Protein AF-A0A2N0KYF5-F1 (afdb_monomer)

Solvent-accessible surface area (backbone atoms only — not comparable to full-atom values): 5464 Å² total; per-residue (Å²): 92,70,42,94,59,42,44,51,75,78,49,57,40,68,61,50,36,30,55,48,42,40,49,24,62,76,52,69,73,44,59,45,87,34,70,42,64,61,88,58,61,69,59,36,51,75,70,74,40,84,78,74,89,50,64,70,57,42,51,50,50,38,55,52,33,51,52,52,26,52,45,23,73,72,62,39,73,41,62,43,88,52,98,85,53,74,41,78,68,39,68,36,66,105

Radius of gyration: 13.5 Å; Cα contacts (8 Å, |Δi|>4): 125; chains: 1; bounding box: 30×24×30 Å

Nearest PDB structures (foldseek):
  3c8n-assembly1_B  TM=8.693E-01  e=1.104E-05  Mycobacterium tuberculosis H37Rv
  3c8n-assembly2_C  TM=8.741E-01  e=1.910E-05  Mycobacterium tub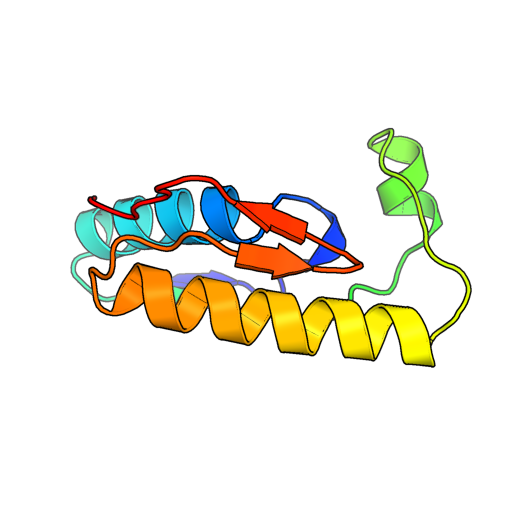erculosis H37Rv
  5lxe-assembly1_A  TM=8.560E-01  e=2.346E-05  Rhodococcus jostii RHA1
  5xkc-assembly1_C  TM=8.816E-01  e=2.648E-03  Bacillus subtilis
  7e36-assembly1_B  TM=8.463E-01  e=4.906E-03  Nocardia tenerifensis

Foldseek 3Di:
DEPPAAALQQDQLLVVLQVQQVVCVVVVNPYDYHYDLDDDPVVCVVVVTDDDPDPVVSVVSVVVSVVVSVCQVVQHQDADDDDNDGDDRGHRDD

Structure (mmCIF, N/CA/C/O backbone):
data_AF-A0A2N0KYF5-F1
#
_entry.id   AF-A0A2N0KYF5-F1
#
loop_
_atom_site.group_PDB
_atom_site.id
_atom_site.type_symbol
_atom_site.label_atom_id
_atom_site.label_alt_id
_atom_site.label_comp_id
_atom_site.label_asym_id
_atom_site.label_entity_id
_atom_site.label_seq_id
_atom_site.pdbx_PDB_ins_code
_atom_site.Cartn_x
_atom_site.Cartn_y
_atom_site.Cartn_z
_atom_site.occupancy
_atom_site.B_iso_or_equiv
_atom_site.auth_seq_id
_atom_site.auth_comp_id
_atom_site.auth_asym_id
_atom_site.auth_atom_id
_atom_site.pdbx_PDB_model_num
ATOM 1 N N . MET A 1 1 ? -18.321 6.553 -0.540 1.00 84.88 1 MET A N 1
ATOM 2 C CA . MET A 1 1 ? -17.236 7.272 -1.254 1.00 84.88 1 MET A CA 1
ATOM 3 C C . MET A 1 1 ? -16.231 6.225 -1.680 1.00 84.88 1 MET A C 1
ATOM 5 O O . MET A 1 1 ? -16.074 5.267 -0.941 1.00 84.88 1 MET A O 1
ATOM 9 N N . GLY A 1 2 ? -15.556 6.369 -2.817 1.00 89.75 2 GLY A N 1
ATOM 10 C CA . GLY A 1 2 ? -14.624 5.334 -3.263 1.00 89.75 2 GLY A CA 1
ATOM 11 C C . GLY A 1 2 ? -13.528 5.858 -4.173 1.00 89.75 2 GLY A C 1
ATOM 12 O O . GLY A 1 2 ? -13.623 6.966 -4.704 1.00 89.75 2 GLY A O 1
ATOM 13 N N . THR A 1 3 ? -12.475 5.063 -4.326 1.00 94.06 3 THR A N 1
ATOM 14 C CA . THR A 1 3 ? -11.332 5.369 -5.194 1.00 94.06 3 THR A CA 1
ATOM 15 C C . THR A 1 3 ? -11.426 4.584 -6.502 1.00 94.06 3 THR A C 1
ATOM 17 O O . THR A 1 3 ? -11.662 3.382 -6.480 1.00 94.06 3 THR A O 1
ATOM 20 N N . LEU A 1 4 ? -11.203 5.234 -7.651 1.00 90.31 4 LEU A N 1
ATOM 21 C CA . LEU A 1 4 ? -11.220 4.593 -8.977 1.00 90.31 4 LEU A CA 1
ATOM 22 C C . LEU A 1 4 ? -10.007 5.035 -9.818 1.00 90.31 4 LEU A C 1
ATOM 24 O O . LEU A 1 4 ? -10.119 5.907 -10.671 1.00 90.31 4 LEU A O 1
ATOM 28 N N . VAL A 1 5 ? -8.800 4.518 -9.595 1.00 91.31 5 VAL A N 1
ATOM 29 C CA . VAL A 1 5 ? -8.330 3.610 -8.531 1.00 91.31 5 VAL A CA 1
ATOM 30 C C . VAL A 1 5 ? -7.046 4.188 -7.925 1.00 91.31 5 VAL A C 1
ATOM 32 O O . VAL A 1 5 ? -6.341 4.949 -8.585 1.00 91.31 5 VAL A O 1
ATOM 35 N N . LEU A 1 6 ? -6.707 3.830 -6.685 1.00 95.50 6 LEU A N 1
ATOM 36 C CA . LEU A 1 6 ? -5.387 4.140 -6.129 1.00 95.50 6 LEU A CA 1
ATOM 37 C C . LEU A 1 6 ? -4.295 3.313 -6.822 1.00 95.50 6 LEU A C 1
ATOM 39 O O . LEU A 1 6 ? -4.512 2.155 -7.176 1.00 95.50 6 LEU A O 1
ATOM 43 N N . CYS A 1 7 ? -3.096 3.878 -6.954 1.00 95.38 7 CYS A N 1
ATOM 44 C CA . CYS A 1 7 ? -1.918 3.150 -7.422 1.00 95.38 7 CYS A CA 1
ATOM 45 C C . CYS A 1 7 ? -1.169 2.535 -6.234 1.00 95.38 7 CYS A C 1
ATOM 47 O O . CYS A 1 7 ? -0.717 3.256 -5.340 1.00 95.38 7 CYS A O 1
ATOM 49 N N . ASN A 1 8 ? -0.985 1.214 -6.251 1.00 95.44 8 ASN A N 1
ATOM 50 C CA . ASN A 1 8 ? -0.285 0.465 -5.203 1.00 95.44 8 ASN A CA 1
ATOM 51 C C . ASN A 1 8 ? 1.145 0.961 -4.941 1.00 95.44 8 ASN A C 1
ATOM 53 O O . ASN A 1 8 ? 1.619 0.931 -3.814 1.00 95.44 8 ASN A O 1
ATOM 57 N N . THR A 1 9 ? 1.836 1.440 -5.973 1.00 93.75 9 THR A N 1
ATOM 58 C CA . THR A 1 9 ? 3.233 1.885 -5.892 1.00 93.75 9 THR A CA 1
ATOM 59 C C . THR A 1 9 ? 3.398 3.318 -5.385 1.00 93.75 9 THR A C 1
ATOM 61 O O . THR A 1 9 ? 4.528 3.769 -5.227 1.00 93.75 9 THR A O 1
ATOM 64 N N . HIS A 1 10 ? 2.310 4.048 -5.105 1.00 94.81 10 HIS A N 1
ATOM 65 C CA . HIS A 1 10 ? 2.421 5.427 -4.617 1.00 94.81 10 HIS A CA 1
ATOM 66 C C . HIS A 1 10 ? 2.834 5.522 -3.151 1.00 94.81 10 HIS A C 1
ATOM 68 O O . HIS A 1 10 ? 3.370 6.545 -2.731 1.00 94.81 10 HIS A O 1
ATOM 74 N N . ARG A 1 11 ? 2.530 4.499 -2.348 1.00 93.81 11 ARG A N 1
ATOM 75 C CA . ARG A 1 11 ? 2.760 4.503 -0.901 1.00 93.81 11 ARG A CA 1
ATOM 76 C C . ARG A 1 11 ? 3.026 3.085 -0.421 1.00 93.81 11 ARG A C 1
ATOM 78 O O . ARG A 1 11 ? 2.599 2.125 -1.053 1.00 93.81 11 ARG A O 1
ATOM 85 N N . SER A 1 12 ? 3.668 2.961 0.739 1.00 94.88 12 SER A N 1
ATOM 86 C CA . SER A 1 12 ? 3.750 1.672 1.431 1.00 94.88 12 SER A CA 1
ATOM 87 C C . SER A 1 12 ? 2.341 1.088 1.647 1.00 94.88 12 SER A C 1
ATOM 89 O O . SER A 1 12 ? 1.418 1.846 1.984 1.00 94.88 12 SER A O 1
ATOM 91 N N . PRO A 1 13 ? 2.149 -0.237 1.498 1.00 96.75 13 P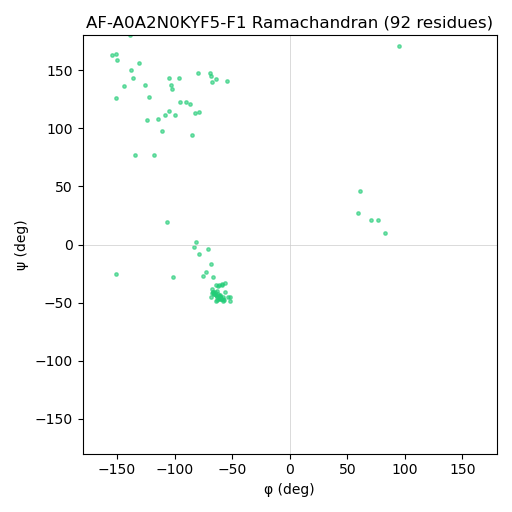RO A N 1
ATOM 92 C CA . PRO A 1 13 ? 0.867 -0.882 1.775 1.00 96.75 13 PRO A CA 1
ATOM 93 C C . PRO A 1 13 ? 0.421 -0.657 3.223 1.00 96.75 13 PRO A C 1
ATOM 95 O O . PRO A 1 13 ? -0.763 -0.442 3.463 1.00 96.75 13 PRO A O 1
ATOM 98 N N . ALA A 1 14 ? 1.354 -0.592 4.181 1.00 97.25 14 ALA A N 1
ATOM 99 C CA . ALA A 1 14 ? 1.015 -0.328 5.578 1.00 97.25 14 ALA A CA 1
ATOM 100 C C . ALA A 1 14 ? 0.479 1.092 5.801 1.00 97.25 14 ALA A C 1
ATOM 102 O O . ALA A 1 14 ? -0.515 1.283 6.501 1.00 97.25 14 ALA A O 1
ATOM 103 N N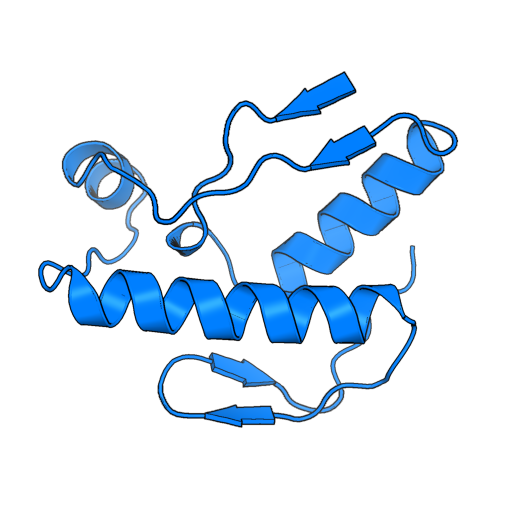 . LEU A 1 15 ? 1.089 2.088 5.152 1.00 96.56 15 LEU A N 1
ATOM 104 C CA . LEU A 1 15 ? 0.601 3.465 5.205 1.00 96.56 15 LEU A CA 1
ATOM 105 C C . LEU A 1 15 ? -0.765 3.599 4.516 1.00 96.56 15 LEU A C 1
ATOM 107 O O . LEU A 1 15 ? -1.651 4.282 5.026 1.00 96.56 15 LEU A O 1
ATOM 111 N N . THR A 1 16 ? -0.948 2.922 3.378 1.00 97.12 16 THR A N 1
ATOM 112 C CA . THR A 1 16 ? -2.238 2.869 2.672 1.00 97.12 16 THR A CA 1
ATOM 113 C C . THR A 1 16 ? -3.322 2.265 3.558 1.00 97.12 16 THR A C 1
ATOM 115 O O . THR A 1 16 ? -4.375 2.881 3.703 1.00 97.12 16 THR A O 1
ATOM 118 N N . ALA A 1 17 ? -3.046 1.137 4.220 1.00 97.56 17 ALA A N 1
ATOM 119 C CA . ALA A 1 17 ? -3.978 0.514 5.155 1.00 97.56 17 ALA A CA 1
ATOM 120 C C . ALA A 1 17 ? -4.381 1.466 6.292 1.00 97.56 17 ALA A C 1
ATOM 122 O O . ALA A 1 17 ? -5.572 1.667 6.515 1.00 97.56 17 ALA A O 1
ATOM 123 N N . LYS A 1 18 ? -3.416 2.132 6.944 1.00 96.56 18 LYS A N 1
ATOM 124 C CA . LYS A 1 18 ? -3.707 3.084 8.031 1.00 96.56 18 LYS A CA 1
ATOM 125 C C . LYS A 1 18 ? -4.624 4.222 7.571 1.00 96.56 18 LYS A C 1
ATOM 127 O O . LYS A 1 18 ? -5.605 4.516 8.246 1.00 96.56 18 LYS A O 1
ATOM 132 N N . MET A 1 19 ? -4.347 4.839 6.418 1.00 96.62 19 MET A N 1
ATOM 133 C CA . MET A 1 19 ? -5.197 5.922 5.898 1.00 96.62 19 MET A CA 1
ATOM 134 C C . MET A 1 19 ? -6.600 5.433 5.531 1.00 96.62 19 MET A C 1
ATOM 136 O O . MET A 1 19 ? -7.577 6.125 5.808 1.00 96.62 19 MET A O 1
ATOM 140 N N . VAL A 1 20 ? -6.702 4.251 4.917 1.00 96.56 20 VAL A N 1
ATOM 141 C CA . VAL A 1 20 ? -7.989 3.635 4.573 1.00 96.56 20 VAL A CA 1
ATOM 142 C C . VAL A 1 20 ? -8.789 3.339 5.836 1.00 96.56 20 VAL A C 1
ATOM 144 O O . VAL A 1 20 ? -9.956 3.698 5.879 1.00 96.56 20 VAL A O 1
ATOM 147 N N . ALA A 1 21 ? -8.173 2.774 6.878 1.00 96.00 21 ALA A N 1
ATOM 148 C CA . ALA A 1 21 ? -8.844 2.487 8.146 1.00 96.00 21 ALA A CA 1
ATOM 149 C C . ALA A 1 21 ? -9.386 3.762 8.814 1.00 96.00 21 ALA A C 1
ATOM 151 O O . ALA A 1 21 ? -10.535 3.797 9.251 1.00 96.00 21 ALA A O 1
ATOM 152 N N . THR A 1 22 ? -8.598 4.843 8.836 1.00 95.56 22 THR A N 1
ATOM 153 C CA . THR A 1 22 ? -9.060 6.138 9.357 1.00 95.56 22 THR A CA 1
ATOM 154 C C . THR A 1 22 ? -10.227 6.695 8.530 1.00 95.56 22 THR A C 1
ATOM 156 O O . THR A 1 22 ? -11.217 7.158 9.096 1.00 95.56 22 THR A O 1
ATOM 159 N N . LEU A 1 23 ? -10.149 6.642 7.196 1.00 95.69 23 LEU A N 1
ATOM 160 C CA . LEU A 1 23 ? -11.226 7.123 6.324 1.00 95.69 23 LEU A CA 1
ATOM 161 C C . LEU A 1 23 ? -12.487 6.267 6.423 1.00 95.69 23 LEU A C 1
ATOM 163 O O . LEU A 1 23 ? -13.586 6.818 6.409 1.00 95.69 23 LEU A O 1
ATOM 167 N N . ASP A 1 24 ? -12.347 4.950 6.544 1.00 95.81 24 ASP A N 1
ATOM 168 C CA . ASP A 1 24 ? -13.472 4.041 6.716 1.00 95.81 24 ASP A CA 1
ATOM 169 C C . ASP A 1 24 ? -14.237 4.376 8.002 1.00 95.81 24 ASP A C 1
ATOM 171 O O . ASP A 1 24 ? -15.450 4.602 7.951 1.00 95.81 24 ASP A O 1
ATOM 175 N N . GLN A 1 25 ? -13.513 4.590 9.108 1.00 95.31 25 GLN A N 1
ATOM 176 C CA . GLN A 1 25 ? -14.088 5.003 10.388 1.00 95.31 25 GLN A CA 1
ATOM 177 C C . GLN A 1 25 ? -14.803 6.360 10.299 1.00 95.31 25 GLN A C 1
ATOM 179 O O . GLN A 1 25 ? -15.943 6.491 10.743 1.00 95.31 25 GLN A O 1
ATOM 184 N N . LEU A 1 26 ? -14.170 7.368 9.687 1.00 95.81 26 LEU A N 1
ATOM 185 C CA . LEU A 1 26 ? -14.777 8.693 9.486 1.00 95.81 26 LEU A CA 1
ATOM 186 C C . LEU A 1 26 ? -16.008 8.633 8.576 1.00 95.81 26 LEU A C 1
ATOM 188 O O . LEU A 1 26 ? -16.973 9.373 8.765 1.00 95.81 26 LEU A O 1
ATOM 192 N N . SER A 1 27 ? -15.980 7.747 7.582 1.00 96.06 27 SER A N 1
ATOM 193 C CA . SER A 1 27 ? -17.094 7.537 6.664 1.00 96.06 27 SER A CA 1
ATOM 194 C C . SER A 1 27 ? -18.204 6.670 7.258 1.00 96.06 27 SER A C 1
ATOM 196 O O . SER A 1 27 ? -19.260 6.567 6.640 1.00 96.06 27 SER A O 1
ATOM 198 N N . GLY A 1 28 ? -18.002 6.061 8.431 1.00 95.56 28 GLY A N 1
ATOM 199 C CA . GLY A 1 28 ? -18.930 5.101 9.022 1.00 95.56 28 GLY A CA 1
ATOM 200 C C . GLY A 1 28 ? -19.134 3.862 8.146 1.00 95.56 28 GLY A C 1
ATOM 201 O O . GLY A 1 28 ? -20.281 3.490 7.902 1.00 95.56 28 GLY A O 1
ATOM 202 N N . GLY A 1 29 ? -18.049 3.276 7.628 1.00 95.31 29 GLY A N 1
ATOM 203 C CA . GLY A 1 29 ? -18.089 2.037 6.840 1.00 95.31 29 GLY A CA 1
ATOM 204 C C . GLY A 1 29 ? -18.568 2.207 5.395 1.00 95.31 29 GLY A C 1
ATOM 205 O O . GLY A 1 29 ? -19.091 1.267 4.803 1.00 95.31 29 GLY A O 1
ATOM 206 N N . ARG A 1 30 ? -18.490 3.421 4.832 1.00 96.81 30 ARG A N 1
ATOM 207 C CA . ARG A 1 30 ? -19.000 3.744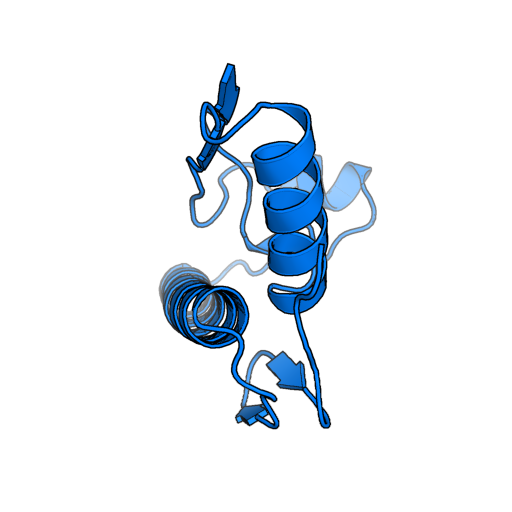 3.482 1.00 96.81 30 ARG A CA 1
ATOM 208 C C . ARG A 1 30 ? -17.882 3.934 2.456 1.00 96.81 30 ARG A C 1
ATOM 210 O O . ARG A 1 30 ? -18.097 4.628 1.450 1.00 96.81 30 ARG A O 1
ATOM 217 N N . LEU A 1 31 ? -16.688 3.418 2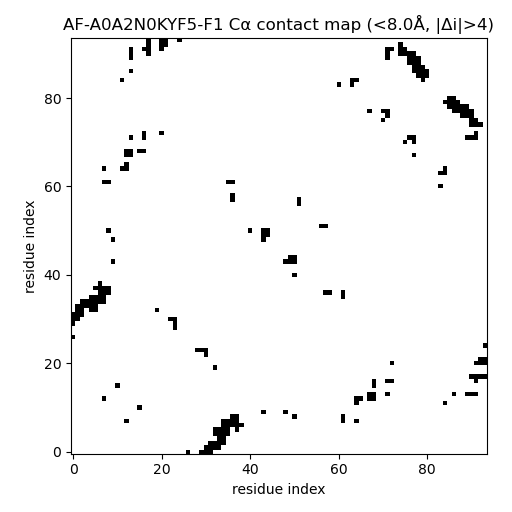.736 1.00 96.50 31 LEU A N 1
ATOM 218 C CA . LEU A 1 31 ? -15.529 3.525 1.860 1.00 96.50 31 LEU A CA 1
ATOM 219 C C . LEU A 1 31 ? -15.395 2.285 0.968 1.00 96.50 31 LEU A C 1
ATOM 221 O O . LEU A 1 31 ? -15.204 1.180 1.461 1.00 96.50 31 LEU A O 1
ATOM 225 N N . ASP A 1 32 ? -15.377 2.497 -0.346 1.00 96.62 32 ASP A N 1
ATOM 226 C CA . ASP A 1 32 ? -14.991 1.476 -1.322 1.00 96.62 32 ASP A CA 1
ATOM 227 C C . ASP A 1 32 ? -13.535 1.696 -1.764 1.00 96.62 32 ASP A C 1
ATOM 229 O O . ASP A 1 32 ? -13.212 2.674 -2.452 1.00 96.62 32 ASP A O 1
ATOM 233 N N . LEU A 1 33 ? -12.634 0.788 -1.379 1.00 96.62 33 LEU A N 1
ATOM 234 C CA . LEU A 1 33 ? -11.221 0.850 -1.762 1.00 96.62 33 LEU A CA 1
ATOM 235 C C . LEU A 1 33 ? -10.986 0.197 -3.133 1.00 96.62 33 LEU A C 1
ATOM 237 O O . LEU A 1 33 ? -10.728 -1.001 -3.234 1.00 96.62 33 LEU A O 1
ATOM 241 N N . GLY A 1 34 ? -10.991 1.002 -4.196 1.00 97.25 34 GLY A N 1
ATOM 242 C CA . GLY A 1 34 ? -10.453 0.591 -5.492 1.00 97.25 34 GLY A CA 1
ATOM 243 C C . GLY A 1 34 ? -8.953 0.867 -5.573 1.00 97.25 34 GLY A C 1
ATOM 244 O O . GLY A 1 34 ? -8.521 2.019 -5.462 1.00 97.25 34 GLY A O 1
ATOM 245 N N . ILE A 1 35 ? -8.155 -0.177 -5.790 1.00 97.31 35 ILE A N 1
ATOM 246 C CA . ILE A 1 35 ? -6.695 -0.108 -5.921 1.00 97.31 35 ILE A CA 1
ATOM 247 C C . ILE A 1 35 ? -6.223 -0.980 -7.090 1.00 97.31 35 ILE A C 1
ATOM 249 O O . ILE A 1 35 ? -6.773 -2.050 -7.342 1.00 97.31 35 ILE A O 1
ATOM 253 N N . GLY A 1 36 ? -5.202 -0.521 -7.811 1.00 95.81 36 GLY A N 1
ATOM 254 C CA . GLY A 1 36 ? -4.591 -1.242 -8.921 1.00 95.81 36 GLY A CA 1
ATOM 255 C C . GLY A 1 36 ? -3.070 -1.132 -8.927 1.00 95.81 36 GLY A C 1
ATOM 256 O O . GLY A 1 36 ? -2.453 -0.464 -8.095 1.00 95.81 36 GLY A O 1
ATOM 257 N N . THR A 1 37 ? -2.446 -1.770 -9.913 1.00 95.06 37 THR A N 1
ATOM 258 C CA . THR A 1 37 ? -0.983 -1.802 -10.061 1.00 95.06 37 THR A CA 1
ATOM 259 C C . THR A 1 37 ? -0.387 -0.435 -10.421 1.00 95.06 37 THR A C 1
ATOM 261 O O . THR A 1 37 ? 0.820 -0.248 -10.280 1.00 95.06 37 THR A O 1
ATOM 264 N N . GLY A 1 38 ? -1.201 0.517 -10.893 1.00 91.00 38 GLY A N 1
ATOM 265 C CA . GLY A 1 38 ? -0.784 1.778 -11.523 1.00 91.00 38 GLY A CA 1
ATOM 266 C C . GLY A 1 38 ? -0.734 1.666 -13.052 1.00 91.00 38 GLY A C 1
ATOM 267 O O . GLY A 1 38 ? -0.865 0.576 -13.608 1.00 91.00 38 GLY A O 1
ATOM 268 N N . TRP A 1 39 ? -0.547 2.774 -13.766 1.00 89.38 39 TRP A N 1
ATOM 269 C CA . TRP A 1 39 ? -0.470 2.729 -15.238 1.00 89.38 39 TRP A CA 1
ATOM 270 C C . TRP A 1 39 ? 0.401 3.821 -15.862 1.00 89.38 39 TRP A C 1
ATOM 272 O O . TRP A 1 39 ? 0.922 3.627 -16.958 1.00 89.38 39 TRP A O 1
ATOM 282 N N . ARG A 1 40 ? 0.583 4.956 -15.179 1.00 91.88 40 ARG A N 1
ATOM 283 C CA . ARG A 1 40 ? 1.207 6.146 -15.754 1.00 91.88 40 ARG A CA 1
ATOM 284 C C . ARG A 1 40 ? 2.578 6.429 -15.142 1.00 91.88 40 ARG A C 1
ATOM 286 O O . ARG A 1 40 ? 2.680 7.096 -14.118 1.00 91.88 40 ARG A O 1
ATOM 293 N N . LYS A 1 41 ? 3.636 5.990 -15.828 1.00 93.81 41 LYS A N 1
ATOM 294 C CA . LYS A 1 41 ? 5.037 6.243 -15.443 1.00 93.81 41 LYS A CA 1
ATOM 295 C C . LYS A 1 41 ? 5.327 7.725 -15.187 1.00 93.81 41 LYS A C 1
ATOM 297 O O . LYS A 1 41 ? 5.819 8.073 -14.121 1.00 93.81 41 LYS A O 1
ATOM 302 N N . SER A 1 42 ? 4.910 8.595 -16.110 1.00 95.31 42 SER A N 1
ATOM 303 C CA . SER A 1 42 ? 5.161 10.039 -16.010 1.00 95.31 42 SER A CA 1
ATOM 304 C C . SER A 1 42 ? 4.585 10.666 -14.737 1.00 95.31 42 SER A C 1
ATOM 306 O O . SER A 1 42 ? 5.146 11.612 -14.209 1.00 95.31 42 SER A O 1
ATOM 308 N N . GLU A 1 43 ? 3.436 10.178 -14.256 1.00 93.38 43 GLU A N 1
ATOM 309 C CA . GLU A 1 43 ? 2.815 10.693 -13.030 1.00 93.38 43 GLU A CA 1
ATOM 310 C C . GLU A 1 43 ? 3.658 10.338 -11.805 1.00 93.38 43 GLU A C 1
ATOM 312 O O . GLU A 1 43 ? 3.936 11.210 -10.985 1.00 93.38 43 GLU A O 1
ATOM 317 N N . GLN A 1 44 ? 4.125 9.089 -11.715 1.00 92.88 44 GLN A N 1
ATOM 318 C CA . GLN A 1 44 ? 5.010 8.669 -10.630 1.00 92.88 44 GLN A CA 1
ATOM 319 C C . GLN A 1 44 ? 6.315 9.469 -10.629 1.00 92.88 44 GLN A C 1
ATOM 321 O O . GLN A 1 44 ? 6.720 9.954 -9.576 1.00 92.88 44 GLN A O 1
ATOM 326 N N . GLU A 1 45 ? 6.922 9.672 -11.799 1.00 93.94 45 GLU A N 1
ATOM 327 C CA . GLU A 1 45 ? 8.150 10.459 -11.939 1.00 93.94 45 GLU A CA 1
ATOM 328 C C . GLU A 1 45 ? 7.954 11.917 -11.497 1.00 93.94 45 GLU A C 1
ATOM 330 O O . GLU A 1 45 ? 8.770 12.440 -10.741 1.00 93.94 45 GLU A O 1
ATOM 335 N N . ILE A 1 46 ? 6.843 12.557 -11.890 1.00 95.94 46 ILE A N 1
ATOM 336 C CA . ILE A 1 46 ? 6.497 13.924 -11.454 1.00 95.94 46 ILE A CA 1
ATOM 337 C C . ILE A 1 46 ? 6.327 13.997 -9.931 1.00 95.94 46 ILE A C 1
ATOM 339 O O . ILE A 1 46 ? 6.683 15.001 -9.316 1.00 95.94 46 ILE A O 1
ATOM 343 N N . TYR A 1 47 ? 5.807 12.940 -9.307 1.00 93.88 47 TYR A N 1
ATOM 344 C CA . TYR A 1 47 ? 5.667 12.843 -7.852 1.00 93.88 47 TYR A CA 1
ATOM 345 C C . TYR A 1 47 ? 6.958 12.423 -7.135 1.00 93.88 47 TYR A C 1
ATOM 347 O O . TYR A 1 47 ? 6.948 12.272 -5.914 1.00 93.88 47 TYR A O 1
ATOM 355 N N . GLY A 1 48 ? 8.065 12.241 -7.863 1.00 95.12 48 GLY A N 1
ATOM 356 C CA . GLY A 1 48 ? 9.347 11.811 -7.302 1.00 95.12 48 GLY A CA 1
ATOM 357 C C . GLY A 1 48 ? 9.354 10.353 -6.835 1.00 95.12 48 GLY A C 1
ATOM 358 O O . GLY A 1 48 ? 10.168 9.977 -5.995 1.00 95.12 48 GLY A O 1
ATOM 359 N N . LEU A 1 49 ? 8.436 9.532 -7.346 1.00 93.88 49 LEU A N 1
ATOM 360 C CA . LEU A 1 49 ? 8.311 8.117 -7.019 1.00 93.88 49 LEU A CA 1
ATOM 361 C C . LEU A 1 49 ? 9.027 7.257 -8.061 1.00 93.88 49 LEU A C 1
ATOM 363 O O . LEU A 1 49 ? 8.967 7.523 -9.261 1.00 93.88 49 LEU A O 1
ATOM 367 N N . SER A 1 50 ? 9.647 6.170 -7.610 1.00 91.38 50 SER A N 1
ATOM 368 C CA . SER A 1 50 ? 10.256 5.192 -8.510 1.00 91.38 50 SER A CA 1
ATOM 369 C C . SER A 1 50 ? 9.197 4.445 -9.327 1.00 91.38 50 SER A C 1
ATOM 371 O O . SER A 1 50 ? 8.149 4.046 -8.810 1.00 91.38 50 SER A O 1
ATOM 373 N N . TRP A 1 51 ? 9.506 4.211 -10.602 1.00 93.69 51 TRP A N 1
ATOM 374 C CA . TRP A 1 51 ? 8.720 3.367 -11.498 1.00 93.69 51 TRP A CA 1
ATOM 375 C C . TRP A 1 51 ? 9.413 2.019 -11.713 1.00 93.69 51 TRP A C 1
ATOM 377 O O . TRP A 1 51 ? 10.635 1.954 -11.809 1.00 93.69 51 TRP A O 1
ATOM 387 N N . GLN A 1 52 ? 8.621 0.953 -11.812 1.00 93.94 52 GLN A N 1
ATOM 388 C CA . GLN A 1 52 ? 9.090 -0.393 -12.140 1.00 93.94 52 GLN A CA 1
ATOM 389 C C . GLN A 1 52 ? 8.639 -0.736 -13.562 1.00 93.94 52 GLN A C 1
ATOM 391 O O . GLN A 1 52 ? 7.446 -0.881 -13.814 1.00 93.94 52 GLN A O 1
ATOM 396 N N . ASP A 1 53 ? 9.567 -0.836 -14.512 1.00 93.94 53 ASP A N 1
ATOM 397 C CA . ASP A 1 53 ? 9.211 -1.088 -15.917 1.00 93.94 53 ASP A CA 1
ATOM 398 C C . ASP A 1 53 ? 8.732 -2.530 -16.169 1.00 93.94 53 ASP A C 1
ATOM 400 O O . ASP A 1 53 ? 7.960 -2.770 -17.098 1.00 93.94 53 ASP A O 1
ATOM 404 N N . ASP A 1 54 ? 9.116 -3.481 -15.313 1.00 95.25 54 ASP A N 1
ATOM 405 C CA . ASP A 1 54 ? 8.707 -4.879 -15.435 1.00 95.25 54 ASP A CA 1
ATOM 406 C C . ASP A 1 54 ? 7.269 -5.115 -14.926 1.00 95.25 54 ASP A C 1
ATOM 408 O O . ASP A 1 54 ? 6.951 -4.979 -13.738 1.00 95.25 54 ASP A O 1
ATOM 412 N N . ILE A 1 55 ? 6.371 -5.480 -15.848 1.00 94.75 55 ILE A N 1
ATOM 413 C CA . ILE A 1 55 ? 4.945 -5.702 -15.557 1.00 94.75 55 ILE A CA 1
ATOM 414 C C . ILE A 1 55 ? 4.729 -6.877 -14.583 1.00 94.75 55 ILE A C 1
ATOM 416 O O . ILE A 1 55 ? 3.986 -6.686 -13.613 1.00 94.75 55 ILE A O 1
ATOM 420 N N . PRO A 1 56 ? 5.337 -8.068 -14.779 1.00 97.06 56 PRO A N 1
ATOM 421 C CA . PRO A 1 56 ? 5.264 -9.162 -13.811 1.00 97.06 56 PRO A CA 1
ATOM 422 C C . PRO A 1 56 ? 5.656 -8.742 -12.391 1.00 97.06 56 PRO A C 1
ATOM 424 O O . PRO A 1 56 ? 4.909 -9.027 -11.452 1.00 97.06 56 PRO A O 1
ATOM 427 N N . THR A 1 57 ? 6.751 -7.996 -12.236 1.00 96.25 57 THR A N 1
ATOM 428 C CA . THR A 1 57 ? 7.204 -7.469 -10.942 1.00 96.25 57 THR A CA 1
ATOM 429 C C . THR A 1 57 ? 6.153 -6.556 -10.324 1.00 96.25 57 THR A C 1
ATOM 431 O O . THR A 1 57 ? 5.783 -6.735 -9.166 1.00 96.25 57 THR A O 1
ATOM 434 N N . ARG A 1 58 ? 5.560 -5.633 -11.090 1.00 95.19 58 ARG A N 1
ATOM 435 C CA . ARG A 1 58 ? 4.483 -4.766 -10.575 1.00 95.19 58 ARG A CA 1
ATOM 436 C C . ARG A 1 58 ? 3.241 -5.535 -10.131 1.00 95.19 58 ARG A C 1
ATOM 438 O O . ARG A 1 58 ? 2.603 -5.157 -9.147 1.00 95.19 58 ARG A O 1
ATOM 445 N N . ILE A 1 59 ? 2.892 -6.614 -10.831 1.00 96.88 59 ILE A N 1
ATOM 446 C CA . ILE A 1 59 ? 1.803 -7.511 -10.421 1.00 96.88 59 ILE A CA 1
ATOM 447 C C . ILE A 1 59 ? 2.177 -8.244 -9.126 1.00 96.88 59 ILE A C 1
ATOM 449 O O . ILE A 1 59 ? 1.331 -8.371 -8.239 1.00 96.88 59 ILE A O 1
ATOM 453 N N . ALA A 1 60 ? 3.423 -8.701 -8.985 1.00 97.56 60 ALA A N 1
ATOM 454 C CA . ALA A 1 60 ? 3.909 -9.346 -7.768 1.00 97.56 60 ALA A CA 1
ATOM 455 C C . ALA A 1 60 ? 3.883 -8.382 -6.568 1.00 97.56 60 ALA A C 1
ATOM 457 O O . ALA A 1 60 ? 3.294 -8.711 -5.538 1.00 97.56 60 ALA A O 1
ATOM 458 N N . MET A 1 61 ? 4.390 -7.155 -6.737 1.00 97.31 61 MET A N 1
ATOM 459 C CA . MET A 1 61 ? 4.283 -6.081 -5.743 1.00 97.31 61 MET A CA 1
ATOM 460 C C . MET A 1 61 ? 2.828 -5.843 -5.330 1.00 97.31 61 MET A C 1
ATOM 462 O O . MET A 1 61 ? 2.532 -5.740 -4.144 1.00 97.31 61 MET A O 1
ATOM 466 N N . PHE A 1 62 ? 1.897 -5.793 -6.286 1.00 97.88 62 PHE A N 1
ATOM 467 C CA . PHE A 1 62 ? 0.479 -5.597 -5.985 1.00 97.88 62 PHE A CA 1
ATOM 468 C C . PHE A 1 62 ? -0.123 -6.746 -5.173 1.00 97.88 62 PHE A C 1
ATOM 470 O O . PHE A 1 62 ? -0.824 -6.497 -4.195 1.00 97.88 62 PHE A O 1
ATOM 477 N N . LYS A 1 63 ? 0.189 -8.001 -5.520 1.00 98.12 63 LYS A N 1
ATOM 478 C CA . LYS A 1 63 ? -0.266 -9.174 -4.757 1.00 98.12 63 LYS A CA 1
ATOM 479 C C . LYS A 1 63 ? 0.237 -9.143 -3.314 1.00 98.12 63 LYS A C 1
ATOM 481 O O . LYS A 1 63 ? -0.54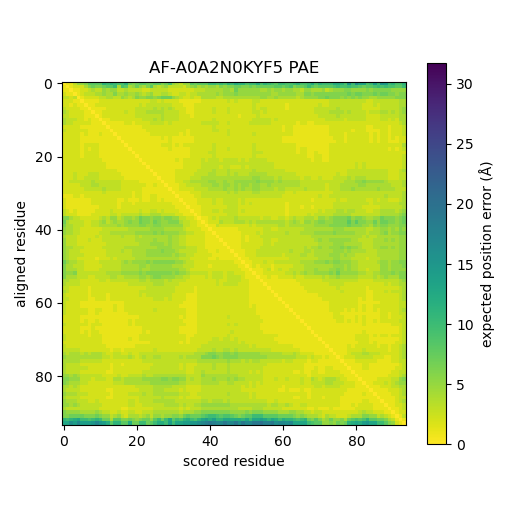9 -9.365 -2.396 1.00 98.12 63 LYS A O 1
ATOM 486 N N . VAL A 1 64 ? 1.520 -8.832 -3.110 1.00 98.12 64 VAL A N 1
ATOM 487 C CA . VAL A 1 64 ? 2.097 -8.716 -1.761 1.00 98.12 64 VAL A CA 1
ATOM 488 C C . VAL A 1 64 ? 1.480 -7.531 -1.012 1.00 98.12 64 VAL A C 1
ATOM 490 O O . VAL A 1 64 ? 1.094 -7.674 0.143 1.00 98.12 64 VAL A O 1
ATOM 493 N N . GLY A 1 65 ? 1.305 -6.383 -1.671 1.00 97.94 65 GLY A N 1
ATOM 494 C CA . GLY A 1 65 ? 0.657 -5.210 -1.083 1.00 97.94 65 GLY A CA 1
ATOM 495 C C . GLY A 1 65 ? -0.767 -5.500 -0.600 1.00 97.94 65 GLY A C 1
ATOM 496 O O . GLY A 1 65 ? -1.107 -5.161 0.533 1.00 97.94 65 GLY A O 1
ATOM 497 N N . LEU A 1 66 ? -1.576 -6.191 -1.414 1.00 97.94 66 LEU A N 1
ATOM 498 C CA . LEU A 1 66 ? -2.920 -6.642 -1.036 1.00 97.94 66 LEU A CA 1
ATOM 499 C C . LEU A 1 66 ? -2.901 -7.570 0.179 1.00 97.94 66 LEU A C 1
ATOM 501 O O . LEU A 1 66 ? -3.670 -7.348 1.112 1.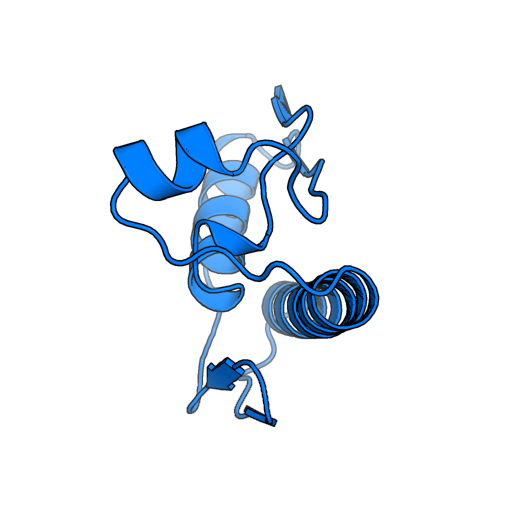00 97.94 66 LEU A O 1
ATOM 505 N N . LEU A 1 67 ? -2.010 -8.565 0.193 1.00 97.94 67 LEU A N 1
ATOM 506 C CA . LEU A 1 67 ? -1.859 -9.479 1.326 1.00 97.94 67 LEU A CA 1
ATOM 507 C C . LEU A 1 67 ? -1.551 -8.718 2.624 1.00 97.94 67 LEU A C 1
ATOM 509 O O . LEU A 1 67 ? -2.183 -8.958 3.652 1.00 97.94 67 LEU A O 1
ATOM 513 N N . LEU A 1 68 ? -0.598 -7.783 2.581 1.00 98.25 68 LEU A N 1
ATOM 514 C CA . LEU A 1 68 ? -0.210 -7.001 3.755 1.00 98.25 68 LEU A CA 1
ATOM 515 C C . LEU A 1 68 ? -1.343 -6.089 4.233 1.00 98.25 68 LEU A C 1
ATOM 517 O O . LEU A 1 68 ? -1.608 -6.034 5.432 1.00 98.25 68 LEU A O 1
ATOM 521 N N . MET A 1 69 ? -2.050 -5.419 3.316 1.00 97.94 69 MET A N 1
ATOM 522 C CA . MET A 1 69 ? -3.211 -4.600 3.676 1.00 97.94 69 MET A CA 1
ATOM 523 C C . MET A 1 69 ? -4.327 -5.441 4.305 1.00 97.94 69 MET A C 1
ATOM 525 O O . MET A 1 69 ? -4.868 -5.036 5.325 1.00 97.94 69 MET A O 1
ATOM 529 N N . GLN A 1 70 ? -4.631 -6.629 3.770 1.00 97.19 70 GLN A N 1
ATOM 530 C CA . GLN A 1 70 ? -5.643 -7.529 4.341 1.00 97.19 70 GLN A CA 1
ATOM 531 C C . GLN A 1 70 ? -5.302 -7.959 5.771 1.00 97.19 70 GLN A C 1
ATOM 533 O O . GLN A 1 70 ? -6.159 -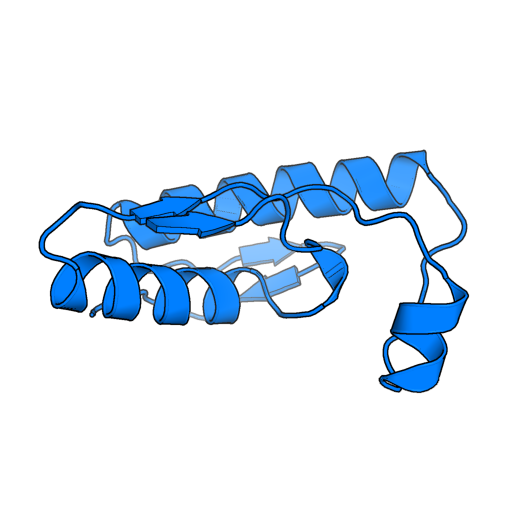7.895 6.652 1.00 97.19 70 GLN A O 1
ATOM 538 N N . ARG A 1 71 ? -4.045 -8.345 6.024 1.00 97.69 71 ARG A N 1
ATOM 539 C CA . ARG A 1 71 ? -3.582 -8.688 7.378 1.00 97.69 71 ARG A CA 1
ATOM 540 C C . ARG A 1 71 ? -3.717 -7.504 8.329 1.00 97.69 71 ARG A C 1
ATOM 542 O O . ARG A 1 71 ? -4.281 -7.646 9.410 1.00 97.69 71 ARG A O 1
ATOM 549 N N . LEU A 1 72 ? -3.302 -6.316 7.900 1.00 97.88 72 LEU A N 1
ATOM 550 C CA . LEU A 1 72 ? -3.447 -5.098 8.696 1.00 97.88 72 LEU A CA 1
ATOM 551 C C . LEU A 1 72 ? -4.918 -4.742 8.968 1.00 97.88 72 LEU A C 1
ATOM 553 O O . LEU A 1 72 ? -5.242 -4.363 10.091 1.00 97.88 72 LEU A O 1
ATOM 557 N N . PHE A 1 73 ? -5.815 -4.909 7.991 1.00 96.06 73 PHE A N 1
ATOM 558 C CA . PHE A 1 73 ? -7.256 -4.692 8.171 1.00 96.06 73 PHE A CA 1
ATOM 559 C C . PHE A 1 73 ? -7.907 -5.707 9.113 1.00 96.06 73 PHE A C 1
ATOM 561 O O . PHE A 1 73 ? -8.872 -5.365 9.787 1.00 96.06 73 PHE A O 1
ATOM 568 N N . SER A 1 74 ? -7.365 -6.923 9.226 1.00 95.50 74 SER A N 1
ATOM 569 C CA . SER A 1 74 ? -7.819 -7.894 10.233 1.00 95.50 74 SER A CA 1
ATOM 570 C C . SER A 1 74 ? -7.432 -7.528 11.676 1.00 95.50 74 SER A C 1
ATOM 572 O O . SER A 1 74 ? -7.832 -8.219 12.610 1.00 95.50 74 SER A O 1
ATOM 574 N N . GLY A 1 75 ? -6.670 -6.444 11.873 1.00 93.38 75 GLY A N 1
ATOM 575 C CA . GLY A 1 75 ? -6.173 -6.011 13.180 1.00 93.38 75 GLY A CA 1
ATOM 576 C C . GLY A 1 75 ? -4.899 -6.732 13.627 1.00 93.38 75 GLY A C 1
ATOM 577 O O . GLY A 1 75 ? -4.477 -6.580 14.773 1.00 93.38 75 GLY A O 1
ATOM 578 N N . GLU A 1 76 ? -4.270 -7.506 12.741 1.00 94.75 76 GLU A N 1
ATOM 579 C CA . GLU A 1 76 ? -3.023 -8.204 13.036 1.00 94.75 76 GLU A CA 1
ATOM 580 C C . GLU A 1 76 ? -1.854 -7.217 13.213 1.00 94.75 76 GLU A C 1
ATOM 582 O O . GLU A 1 76 ? -1.745 -6.210 12.503 1.00 94.75 76 GLU A O 1
ATOM 587 N N . ARG A 1 77 ? -0.923 -7.542 14.120 1.00 96.81 77 ARG A N 1
ATOM 588 C CA . ARG A 1 77 ? 0.421 -6.956 14.117 1.00 96.81 77 ARG A CA 1
ATOM 589 C C . ARG A 1 77 ? 1.294 -7.698 13.112 1.00 96.81 77 ARG A C 1
ATOM 591 O O . ARG A 1 77 ? 1.633 -8.857 13.322 1.00 96.81 77 ARG A O 1
ATOM 598 N N . VAL A 1 78 ? 1.690 -7.012 12.048 1.00 97.88 78 VAL A N 1
ATOM 599 C CA . VAL A 1 78 ? 2.377 -7.605 10.902 1.00 97.88 78 VAL A CA 1
ATOM 600 C C . VAL A 1 78 ? 3.861 -7.250 10.918 1.00 97.88 78 VAL A C 1
ATOM 602 O O . VAL A 1 78 ? 4.239 -6.094 10.727 1.00 97.88 78 VAL A O 1
ATOM 605 N N . SER A 1 79 ? 4.702 -8.269 11.080 1.00 98.00 79 SER A N 1
ATOM 606 C CA . SER A 1 79 ? 6.096 -8.239 10.631 1.00 98.00 79 SER A CA 1
ATOM 607 C C . SER A 1 79 ? 6.216 -9.052 9.345 1.00 98.00 79 SER A C 1
ATOM 609 O O . SER A 1 79 ? 5.616 -10.123 9.224 1.00 98.00 79 SER A O 1
ATOM 611 N N . PHE A 1 80 ? 6.954 -8.534 8.373 1.00 98.00 80 PHE A N 1
ATOM 612 C CA . PHE A 1 80 ? 7.134 -9.152 7.067 1.00 98.00 80 PHE A CA 1
ATOM 613 C C . PHE A 1 80 ? 8.497 -8.752 6.511 1.00 98.00 80 PHE A C 1
ATOM 615 O O . PHE A 1 80 ? 8.785 -7.562 6.436 1.00 98.00 80 PHE A O 1
ATOM 622 N N . ASP A 1 81 ? 9.305 -9.737 6.139 1.00 97.88 81 ASP A N 1
ATOM 623 C CA . ASP A 1 81 ? 10.596 -9.553 5.478 1.00 97.88 81 ASP A CA 1
ATOM 624 C C . ASP A 1 81 ? 10.472 -10.146 4.077 1.00 97.88 81 ASP A C 1
ATOM 626 O O . ASP A 1 81 ? 10.283 -11.355 3.915 1.00 97.88 81 ASP A O 1
ATOM 630 N N . GLY A 1 82 ? 10.429 -9.283 3.070 1.00 96.19 82 GLY A N 1
ATOM 631 C CA . GLY A 1 82 ? 10.101 -9.681 1.714 1.00 96.19 82 GLY A CA 1
ATOM 632 C C . GLY A 1 82 ? 10.764 -8.800 0.674 1.00 96.19 82 GLY A C 1
ATOM 633 O O . GLY A 1 82 ? 11.204 -7.687 0.939 1.00 96.19 82 GLY A O 1
ATOM 634 N N . GLU A 1 83 ? 10.785 -9.304 -0.557 1.00 94.75 83 GLU A N 1
ATOM 635 C CA . GLU A 1 83 ? 11.515 -8.689 -1.669 1.00 94.75 83 GLU A CA 1
ATOM 636 C C . GLU A 1 83 ? 11.119 -7.225 -1.927 1.00 94.75 83 GLU A C 1
ATOM 638 O O . GLU A 1 83 ? 11.973 -6.380 -2.178 1.00 94.75 83 GLU A O 1
ATOM 643 N N . PHE A 1 84 ? 9.821 -6.914 -1.844 1.00 94.62 84 PHE A N 1
ATOM 644 C CA . PHE A 1 84 ? 9.297 -5.587 -2.195 1.00 94.62 84 PHE A CA 1
ATOM 645 C C . PHE A 1 84 ? 8.998 -4.696 -0.993 1.00 94.62 84 PHE A C 1
ATOM 647 O O . PHE A 1 84 ? 8.985 -3.471 -1.118 1.00 94.62 84 PHE A O 1
ATOM 654 N N . TYR A 1 85 ? 8.682 -5.297 0.151 1.00 96.12 85 TYR A N 1
ATOM 655 C CA . TYR A 1 85 ? 8.204 -4.584 1.326 1.00 96.12 85 TYR A CA 1
ATOM 656 C C . TYR A 1 85 ? 8.746 -5.245 2.575 1.00 96.12 85 TYR A C 1
ATOM 658 O O . TYR A 1 85 ? 8.647 -6.460 2.714 1.00 96.12 85 TYR A O 1
ATOM 666 N N . ASN A 1 86 ? 9.202 -4.411 3.503 1.00 97.19 86 ASN A N 1
ATOM 667 C CA . ASN A 1 86 ? 9.626 -4.829 4.825 1.00 97.19 86 ASN A CA 1
ATOM 668 C C . ASN A 1 86 ? 8.797 -4.083 5.862 1.00 97.19 86 ASN A C 1
ATOM 670 O O . ASN A 1 86 ? 8.680 -2.857 5.809 1.00 97.19 86 ASN A O 1
ATOM 674 N N . LEU A 1 87 ? 8.184 -4.833 6.771 1.00 97.56 87 LEU A N 1
ATOM 675 C CA . LEU A 1 87 ? 7.399 -4.324 7.885 1.00 97.56 87 LEU A CA 1
ATOM 676 C C . LEU A 1 87 ? 7.939 -4.919 9.177 1.00 97.56 87 LEU A C 1
ATOM 678 O O . LEU A 1 87 ? 8.176 -6.121 9.265 1.00 97.56 87 LEU A O 1
ATOM 682 N N . GLU A 1 88 ? 8.046 -4.088 10.204 1.00 97.38 88 GLU A N 1
ATOM 683 C CA . GLU A 1 88 ? 8.440 -4.516 11.539 1.00 97.38 88 GLU A CA 1
ATOM 684 C C . GLU A 1 88 ? 7.353 -4.098 12.528 1.00 97.38 88 GLU A C 1
ATOM 686 O O . GLU A 1 88 ? 7.157 -2.916 12.806 1.00 97.38 88 GLU A O 1
ATOM 691 N N . GLY A 1 89 ? 6.581 -5.073 13.009 1.00 96.62 89 GLY A N 1
ATOM 692 C CA . GLY A 1 89 ? 5.541 -4.854 14.010 1.00 96.62 89 GLY A CA 1
ATOM 693 C C . GLY A 1 89 ? 4.448 -3.861 13.598 1.00 96.62 89 GLY A C 1
ATOM 694 O O . GLY A 1 89 ? 3.852 -3.239 14.482 1.00 96.62 89 GLY A O 1
ATOM 695 N N . ALA A 1 90 ? 4.177 -3.703 12.300 1.00 96.94 90 ALA A N 1
ATOM 696 C CA . ALA A 1 90 ? 3.204 -2.752 11.777 1.00 96.94 90 ALA A CA 1
ATOM 697 C C . ALA A 1 90 ? 1.778 -3.091 12.240 1.00 96.94 90 ALA A C 1
ATOM 699 O O . ALA A 1 90 ? 1.398 -4.256 12.311 1.00 96.94 90 ALA A O 1
ATOM 700 N N . MET A 1 91 ? 0.972 -2.070 12.533 1.00 94.88 91 MET A N 1
ATOM 701 C CA . MET A 1 91 ? -0.447 -2.217 12.868 1.00 94.88 91 MET A CA 1
ATOM 702 C C . MET A 1 91 ? -1.265 -1.133 12.176 1.00 94.88 91 MET A C 1
ATOM 704 O O . MET A 1 91 ? -0.790 -0.013 11.989 1.00 94.88 91 MET A O 1
ATOM 708 N N . SER A 1 92 ? -2.518 -1.451 11.862 1.00 90.50 92 SER A N 1
ATOM 709 C CA . SER A 1 92 ? -3.490 -0.497 11.332 1.00 90.50 92 SER A CA 1
ATOM 710 C C . SER A 1 92 ? -4.663 -0.354 12.300 1.00 90.50 92 SER A C 1
ATOM 712 O O . SER A 1 92 ? -5.732 -0.913 12.087 1.00 90.50 92 SER A O 1
ATOM 714 N N . GLN A 1 93 ? -4.454 0.387 13.388 1.00 77.38 93 GLN A N 1
ATOM 715 C CA . GLN A 1 93 ? -5.563 0.900 14.204 1.00 77.38 93 GLN A CA 1
ATOM 716 C C . GLN A 1 93 ? -6.136 2.145 13.510 1.00 77.38 93 GLN A C 1
ATOM 718 O O . GLN A 1 93 ? -5.346 2.842 12.876 1.00 77.38 93 GLN A O 1
ATOM 723 N N . PRO A 1 94 ? -7.439 2.455 13.586 1.00 61.78 94 PRO A N 1
ATOM 724 C CA . PRO A 1 94 ? -7.970 3.755 13.168 1.00 61.78 94 PRO A CA 1
ATOM 725 C C . PRO A 1 94 ? -7.263 4.926 13.862 1.00 61.78 94 PRO A C 1
ATOM 727 O O . PRO A 1 94 ? -6.841 4.777 15.029 1.00 61.78 94 PRO A O 1
#

Mean predicted aligned error: 2.81 Å

Sequence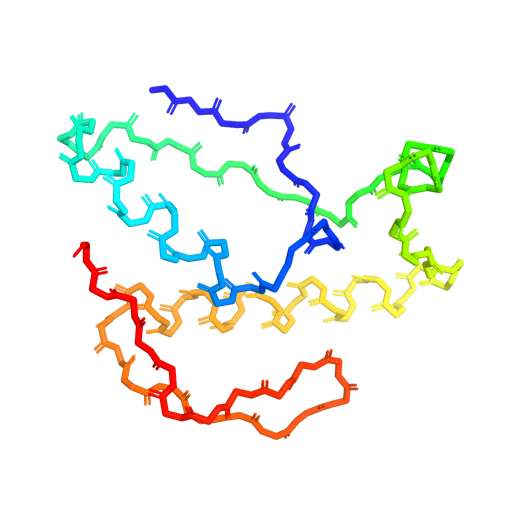 (94 aa):
MGTLVLCNTHRSPALTAKMVATLDQLSGGRLDLGIGTGWRKSEQEIYGLSWQDDIPTRIAMFKVGLLLMQRLFSGERVSFDGEFYNLEGAMSQP

Secondary structure (DSSP, 8-state):
-B-S-EEGGGS-HHHHHHHHHHHHHHHTS--B--EES---HHHHHHTT------HHHHHHHHHHHHHHHHHHHTT--EEEE-SS-EEEEE----

pLDDT: mean 94.92, std 4.53, range [61.78, 98.25]